Protein 1C9O (pdb70)

InterPro domains:
  IPR002059 Cold-shock protein Csp, DNA-binding [PF00313] (3-65)
  IPR002059 Cold-shock protein Csp, DNA-binding [PR00050] (4-19)
  IPR002059 Cold-shock protein Csp, DNA-binding [PR00050] (24-33)
  IPR002059 Cold-shock protein Csp, DNA-binding [PR00050] (39-57)
  IPR002059 Cold-shock protein Csp, DNA-binding [PS51857] (1-65)
  IPR002059 Cold-shock protein Csp, DNA-binding [cd04458] (2-65)
  IPR011129 Cold-shock domain [SM00357] (3-66)
  IPR012156 Cold shock, CspA [PIRSF002599] (1-65)
  IPR012340 Nucleic acid-binding, OB-fold [G3DSA:2.40.50.140] (1-43)
  IPR012340 Nucleic acid-binding, OB-fold [SSF50249] (1-65)
  IPR019844 Cold-shock domain, conserved site [PS00352] (15-33)
  IPR050181 Cold shock domain-containing protein [PTHR11544] (3-65)

CATH classification: 2.40.50.140

Nearest PDB structures (foldseek):
  1hza-assembly1_B  TM=9.927E-01  e=4.033E-12  [Bacillus] caldolyticus
  1hz9-assembly1_B  TM=9.944E-01  e=5.818E-12  [Bacillus] caldolyticus
  1hzc-assembly1_B  TM=9.995E-01  e=9.485E-12  [Bacillus] caldolyticus
  6szz-assembly1_A  TM=9.865E-01  e=2.521E-11  Bacillus subtilis
  3pf4-assembly1_A  TM=9.883E-01  e=3.219E-11  Bacillus subtilis

Organism: Bacillus caldolyticus (NCBI:txid1394)

Solvent-accessible surface area: 8096 Å² total; per-residue (Å²): 139,69,159,4,74,2,88,102,26,50,74,165,128,7,68,0,60,0,82,24,165,94,43,96,61,8,60,0,66,79,32,14,8,37,51,146,36,157,50,32,3,125,138,48,49,58,0,19,0,55,76,3,112,18,154,218,23,86,33,7,20,27,0,59,85,113,176,68,103,4,67,0,97,94,23,49,116,166,126,8,72,0,64,0,80,11,136,94,46,96,52,6,64,0,60,84,27,14,4,40,46,107,48,189,68,41,9,119,134,35,33,74,0,16,1,48,68,2,82,16,139,218,22,77,46,7,17,37,0,58,87,123

Foldseek 3Di:
DDKFFFQAWDLVQQKGWTDDVVDDIAIEGQVQEDDDDDRTHHGGFMWDWDWDQDPVGIHTHNTYTD/DFKFFFQAWDLVVQKGWTDHPPDDTAIEGLVQEDDPDDSTDGGGFIWDFDWDQDPVGTHTHNTYTD

B-factor: mean 20.79, std 12.89, range [6.92, 97.7]

Secondary structure (DSSP, 8-state):
-EEEEEEEEETTTTEEEEEETTEEEEEEEGGGB-SSS-----TT-EEEEEEEEETTEEEEEEEEE-/-EEEEEEEEETTTTEEEEE-TTS--EEEEGGGB-SSS-S---TT-EEEEEEEEETTEEEEEEEEE-

Structure (mmCIF, N/CA/C/O backbone):
data_1C9O
#
_entry.id   1C9O
#
_cell.length_a   76.995
_cell.length_b   76.995
_cell.length_c   47.070
_cell.angle_alpha   90.00
_cell.angle_beta   90.00
_cell.angle_gamma   90.00
#
_symmetry.space_group_name_H-M   'I 41'
#
loop_
_entity.id
_entity.type
_entity.pdbx_description
1 polymer 'COLD-SHOCK PROTEIN'
2 non-polymer 'SODIUM ION'
3 non-polymer 2-AMINO-2-HYDROXYMETHYL-PROPANE-1,3-DIOL
4 water water
#
loop_
_atom_site.group_PDB
_atom_site.id
_atom_site.type_symbol
_atom_site.label_atom_id
_atom_site.label_alt_id
_atom_site.label_comp_id
_atom_site.label_asym_id
_atom_site.label_entity_id
_atom_site.label_seq_id
_atom_site.pdbx_PDB_ins_code
_atom_site.Cartn_x
_atom_site.Cartn_y
_atom_site.Cartn_z
_atom_site.occupancy
_atom_site.B_iso_or_equiv
_atom_site.auth_seq_id
_atom_site.auth_comp_id
_atom_site.auth_asym_id
_atom_site.auth_atom_id
_atom_site.pdbx_PDB_model_num
ATOM 1 N N . MET A 1 1 ? 73.193 34.221 -2.665 1.00 12.98 1 MET A N 1
ATOM 2 C CA . MET A 1 1 ? 72.264 34.555 -1.560 1.00 11.59 1 MET A CA 1
ATOM 3 C C . MET A 1 1 ? 73.087 34.951 -0.352 1.00 10.47 1 MET A C 1
ATOM 4 O O . MET A 1 1 ? 74.187 34.395 -0.148 1.00 11.49 1 MET A O 1
ATOM 15 N N . GLN A 1 2 ? 72.583 35.866 0.484 1.00 10.58 2 GLN A N 1
ATOM 16 C CA . GLN A 1 2 ? 73.348 36.349 1.605 1.00 10.73 2 GLN A CA 1
ATOM 17 C C . GLN A 1 2 ? 72.385 37.074 2.544 1.00 10.51 2 GLN A C 1
ATOM 18 O O . GLN A 1 2 ? 71.212 37.229 2.220 1.00 11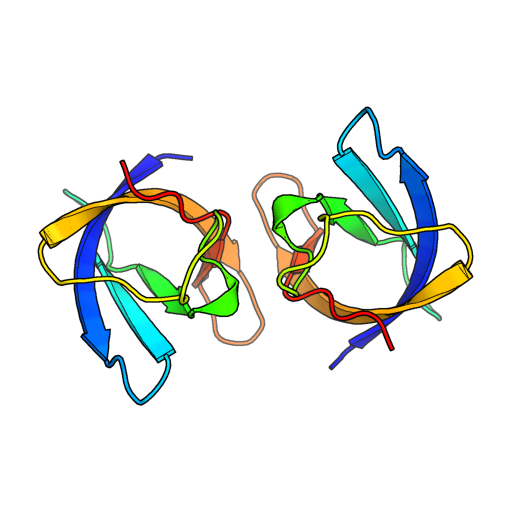.36 2 GLN A O 1
ATOM 24 N N . ARG A 1 3 ? 72.925 37.540 3.661 1.00 10.99 3 ARG A N 1
ATOM 25 C CA . ARG A 1 3 ? 72.117 38.258 4.637 1.00 11.89 3 ARG A CA 1
ATOM 26 C C . ARG A 1 3 ? 72.606 39.684 4.798 1.00 11.38 3 ARG A C 1
ATOM 27 O O . ARG A 1 3 ? 73.758 40.022 4.582 1.00 12.21 3 ARG A O 1
ATOM 35 N N . GLY A 1 4 ? 71.678 40.553 5.207 1.00 10.69 4 GLY A N 1
ATOM 36 C CA . GLY A 1 4 ? 71.924 41.903 5.548 1.00 10.62 4 GLY A CA 1
ATOM 37 C C . GLY A 1 4 ? 70.829 42.439 6.457 1.00 10.86 4 GLY A C 1
ATOM 38 O O . GLY A 1 4 ? 70.017 41.674 6.926 1.00 12.97 4 GLY A O 1
ATOM 39 N N . LYS A 1 5 ? 70.836 43.718 6.710 1.00 11.66 5 LYS A N 1
ATOM 40 C CA . LYS A 1 5 ? 69.839 44.341 7.598 1.00 12.17 5 LYS A CA 1
ATOM 41 C C . LYS A 1 5 ? 69.304 45.567 6.864 1.00 11.62 5 LYS A C 1
ATOM 42 O O . LYS A 1 5 ? 70.010 46.231 6.152 1.00 12.24 5 LYS A O 1
ATOM 52 N N . VAL A 1 6 ? 68.013 45.834 7.061 1.00 11.08 6 VAL A N 1
ATOM 53 C CA . VAL A 1 6 ? 67.443 46.984 6.388 1.00 11.26 6 VAL A CA 1
ATOM 54 C C . VAL A 1 6 ? 68.043 48.254 6.968 1.00 11.81 6 VAL A C 1
ATOM 55 O O . VAL A 1 6 ? 68.016 48.517 8.183 1.00 13.19 6 VAL A O 1
ATOM 59 N N . LYS A 1 7 ? 68.622 49.069 6.084 1.00 10.94 7 LYS A N 1
ATOM 60 C CA . LYS A 1 7 ? 69.201 50.342 6.464 1.00 12.04 7 LYS A CA 1
ATOM 61 C C . LYS A 1 7 ? 68.119 51.372 6.702 1.00 11.80 7 LYS A C 1
ATOM 62 O O . LYS A 1 7 ? 68.096 52.078 7.723 1.00 13.72 7 LYS A O 1
ATOM 68 N N . TRP A 1 8 ? 67.207 51.492 5.740 1.00 12.05 8 TRP A N 1
ATOM 69 C CA . TRP A 1 8 ? 66.049 52.326 5.847 1.00 12.19 8 TRP A CA 1
ATOM 70 C C . TRP A 1 8 ? 65.040 51.904 4.790 1.00 10.56 8 TRP A C 1
ATOM 71 O O . TRP A 1 8 ? 65.446 51.244 3.817 1.00 10.71 8 TRP A O 1
ATOM 82 N N . PHE A 1 9 ? 63.801 52.221 5.006 1.00 11.75 9 PHE A N 1
ATOM 83 C CA . PHE A 1 9 ? 62.735 51.879 4.070 1.00 10.46 9 PHE A CA 1
ATOM 84 C C . PHE A 1 9 ? 61.671 52.929 4.203 1.00 12.08 9 PHE A C 1
ATOM 85 O O . PHE A 1 9 ? 61.129 53.177 5.261 1.00 14.98 9 PHE A O 1
ATOM 93 N N . ASN A 1 10 ? 61.394 53.594 3.059 1.00 10.86 10 ASN A N 1
ATOM 94 C CA . ASN A 1 10 ? 60.348 54.595 3.040 1.00 11.63 10 ASN A CA 1
ATOM 95 C C . ASN A 1 10 ? 59.033 53.878 2.739 1.00 11.30 10 ASN A C 1
ATOM 96 O O . ASN A 1 10 ? 58.818 53.413 1.610 1.00 10.71 10 ASN A O 1
ATOM 101 N N . ASN A 1 11 ? 58.187 53.718 3.743 1.00 11.08 11 ASN A N 1
ATOM 102 C CA . ASN A 1 11 ? 56.966 52.930 3.544 1.00 11.37 11 ASN A CA 1
ATOM 103 C C . ASN A 1 11 ? 56.027 53.521 2.515 1.00 11.98 11 ASN A C 1
ATOM 104 O O . ASN A 1 11 ? 55.401 52.760 1.743 1.00 13.12 11 ASN A O 1
ATOM 109 N N . GLU A 1 12 ? 55.910 54.820 2.501 1.00 12.26 12 GLU A N 1
ATOM 110 C CA . GLU A 1 12 ? 55.014 55.468 1.558 1.00 12.88 12 GLU A CA 1
ATOM 111 C C . GLU A 1 12 ? 55.446 55.223 0.122 1.00 13.06 12 GLU A C 1
ATOM 112 O O . GLU A 1 12 ? 54.634 54.947 -0.740 1.00 16.33 12 GLU A O 1
ATOM 118 N N . LYS A 1 13 ? 56.754 55.344 -0.132 1.00 11.96 13 LYS A N 1
ATOM 119 C CA . LYS A 1 13 ? 57.282 55.180 -1.480 1.00 13.79 13 LYS A CA 1
ATOM 120 C C . LYS A 1 13 ? 57.529 53.746 -1.872 1.00 11.89 13 LYS A C 1
ATOM 121 O O . LYS A 1 13 ? 57.643 53.414 -3.064 1.00 13.75 13 LYS A O 1
ATOM 127 N N . GLY A 1 14 ? 57.657 52.853 -0.907 1.00 10.12 14 GLY A N 1
ATOM 128 C CA . GLY A 1 14 ? 57.845 51.424 -1.174 1.00 9.84 14 GLY A CA 1
ATOM 129 C C . GLY A 1 14 ? 59.227 51.002 -1.566 1.00 8.55 14 GLY A C 1
ATOM 130 O O . GLY A 1 14 ? 59.344 50.018 -2.267 1.00 9.58 14 GLY A O 1
ATOM 131 N N . TYR A 1 15 ? 60.241 51.717 -1.103 1.00 8.61 15 TYR A N 1
ATOM 132 C CA . TYR A 1 15 ? 61.597 51.274 -1.392 1.00 8.45 15 TYR A CA 1
ATOM 133 C C . TYR A 1 15 ? 62.524 51.704 -0.278 1.00 8.95 15 TYR A C 1
ATOM 134 O O . TYR A 1 15 ? 62.217 52.592 0.522 1.00 9.33 15 TYR A O 1
ATOM 143 N N . GLY A 1 16 ? 63.720 51.120 -0.256 1.00 9.10 16 GLY A N 1
ATOM 144 C CA . GLY A 1 16 ? 64.774 51.488 0.657 1.00 9.32 16 GLY A CA 1
ATOM 145 C C . GLY A 1 16 ? 66.054 50.783 0.293 1.00 8.84 16 GLY A C 1
ATOM 146 O O . GLY A 1 16 ? 66.278 50.454 -0.881 1.00 8.56 16 GLY A O 1
ATOM 147 N N . PHE A 1 17 ? 66.899 50.590 1.285 1.00 8.77 17 PHE A N 1
ATOM 148 C CA . PHE A 1 17 ? 68.206 49.983 1.095 1.00 9.24 17 PHE A CA 1
ATOM 149 C C . PHE A 1 17 ? 68.468 48.948 2.188 1.00 9.73 17 PHE A C 1
ATOM 150 O O . PHE A 1 17 ? 68.077 49.145 3.352 1.00 10.58 17 PHE A O 1
ATOM 158 N N . ILE A 1 18 ? 69.165 47.887 1.813 1.00 9.25 18 ILE A N 1
ATOM 159 C CA . ILE A 1 18 ? 69.727 46.893 2.687 1.00 10.11 18 ILE A CA 1
ATOM 160 C C . ILE A 1 18 ? 71.193 47.176 2.887 1.00 10.31 18 ILE A C 1
ATOM 161 O O . ILE A 1 18 ? 71.926 47.349 1.915 1.00 11.27 18 ILE A O 1
ATOM 166 N N . GLU A 1 19 ? 71.650 47.213 4.129 1.00 11.01 19 GLU A N 1
ATOM 167 C CA . GLU A 1 19 ? 73.102 47.369 4.396 1.00 11.52 19 GLU A CA 1
ATOM 168 C C . GLU A 1 19 ? 73.710 45.972 4.585 1.00 11.46 19 GLU A C 1
ATOM 169 O O . GLU A 1 19 ? 73.094 45.055 5.099 1.00 12.45 19 GLU A O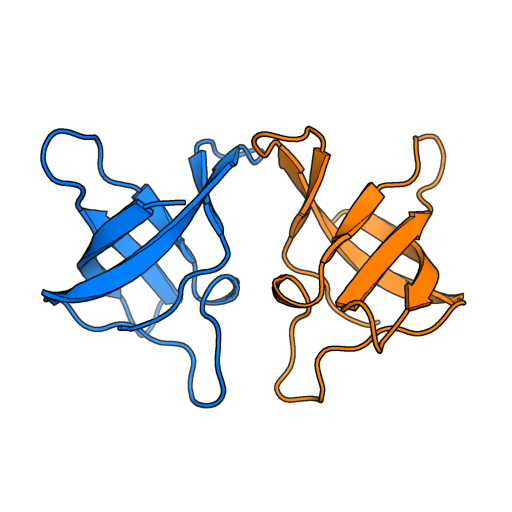 1
ATOM 177 N N . VAL A 1 20 ? 74.926 45.865 4.059 1.00 11.56 20 VAL A N 1
ATOM 178 C CA . VAL A 1 20 ? 75.692 44.645 3.987 1.00 12.75 20 VAL A CA 1
ATOM 179 C C . VAL A 1 20 ? 76.975 44.812 4.771 1.00 12.57 20 VAL A C 1
ATOM 180 O O . VAL A 1 20 ? 77.727 45.742 4.500 1.00 13.21 20 VAL A O 1
ATOM 184 N N . GLU A 1 21 ? 77.303 43.916 5.687 1.00 12.08 21 GLU A N 1
ATOM 185 C CA . GLU A 1 21 ? 78.563 44.028 6.410 1.00 12.51 21 GLU A CA 1
ATOM 186 C C . GLU A 1 21 ? 79.692 43.832 5.410 1.00 11.03 21 GLU A C 1
ATOM 187 O O . GLU A 1 21 ? 79.783 42.807 4.735 1.00 13.04 21 GLU A O 1
ATOM 193 N N . GLY A 1 22 ? 80.546 44.843 5.311 1.00 12.46 22 GLY A N 1
ATOM 194 C CA . GLY A 1 22 ? 81.657 44.751 4.402 1.00 13.17 22 GLY A CA 1
ATOM 195 C C . GLY A 1 22 ? 81.300 44.954 2.956 1.00 12.90 22 GLY A C 1
ATOM 196 O O . GLY A 1 22 ? 82.177 44.744 2.102 1.00 16.29 22 GLY A O 1
ATOM 197 N N . GLY A 1 23 ? 80.091 45.365 2.619 1.00 12.27 23 GLY A N 1
ATOM 198 C CA . GLY A 1 23 ? 79.731 45.582 1.231 1.00 12.29 23 GLY A CA 1
ATOM 199 C C . GLY A 1 23 ? 78.895 46.829 1.050 1.00 10.35 23 GLY A C 1
ATOM 200 O O . GLY A 1 23 ? 78.506 47.518 2.011 1.00 12.39 23 GLY A O 1
ATOM 201 N N . SER A 1 24 ? 78.603 47.066 -0.223 1.00 10.93 24 SER A N 1
ATOM 202 C CA . SER A 1 24 ? 77.772 48.191 -0.603 1.00 11.39 24 SER A CA 1
ATOM 203 C C . SER A 1 24 ? 76.300 47.954 -0.263 1.00 10.12 24 SER A C 1
ATOM 204 O O . SER A 1 24 ? 75.788 46.858 -0.280 1.00 10.56 24 SER A O 1
ATOM 207 N N . ASP A 1 25 ? 75.614 49.053 0.011 1.00 10.55 25 ASP A N 1
ATOM 208 C CA . ASP A 1 25 ? 74.162 49.002 0.212 1.00 10.04 25 ASP A CA 1
ATOM 209 C C . ASP A 1 25 ? 73.502 48.478 -1.041 1.00 9.36 25 ASP A C 1
ATOM 210 O O . ASP A 1 25 ? 73.986 48.712 -2.152 1.00 11.29 25 ASP A O 1
ATOM 215 N N . VAL A 1 26 ? 72.376 47.808 -0.856 1.00 9.09 26 VAL A N 1
ATOM 216 C CA . VAL A 1 26 ? 71.622 47.213 -1.938 1.00 8.29 26 VAL A CA 1
ATOM 217 C C . VAL A 1 26 ? 70.199 47.803 -1.922 1.00 8.59 26 VAL A C 1
ATOM 218 O O . VAL A 1 26 ? 69.472 47.680 -0.926 1.00 8.87 26 VAL A O 1
ATOM 222 N N . PHE A 1 27 ? 69.806 48.415 -3.058 1.00 8.16 27 PHE A N 1
ATOM 223 C CA . PHE A 1 27 ? 68.457 48.946 -3.24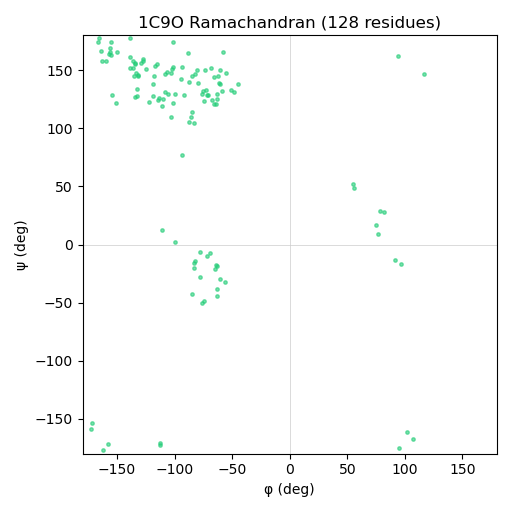6 1.00 8.22 27 PHE A CA 1
ATOM 224 C C . PHE A 1 27 ? 67.442 47.803 -3.139 1.00 6.92 27 PHE A C 1
ATOM 225 O O . PHE A 1 27 ? 67.650 46.743 -3.721 1.00 7.73 27 PHE A O 1
ATOM 233 N N . VAL A 1 28 ? 66.325 48.052 -2.474 1.00 7.84 28 VAL A N 1
ATOM 234 C CA . VAL A 1 28 ? 65.244 47.101 -2.364 1.00 7.90 28 VAL A CA 1
ATOM 235 C C . VAL A 1 28 ? 63.903 47.802 -2.626 1.00 7.53 28 VAL A C 1
ATOM 236 O O . VAL A 1 28 ? 63.556 48.785 -1.972 1.00 8.75 28 VAL A O 1
ATOM 240 N N . HIS A 1 29 ? 63.156 47.233 -3.554 1.00 8.24 29 HIS A N 1
ATOM 241 C CA . HIS A 1 29 ? 61.811 47.664 -3.877 1.00 8.01 29 HIS A CA 1
ATOM 242 C C . HIS A 1 29 ? 60.818 46.734 -3.227 1.00 7.49 29 HIS A C 1
ATOM 243 O O . HIS A 1 29 ? 61.089 45.540 -3.070 1.00 8.45 29 HIS A O 1
ATOM 250 N N . PHE A 1 30 ? 59.607 47.213 -2.915 1.00 8.38 30 PHE A N 1
ATOM 251 C CA . PHE A 1 30 ? 58.664 46.372 -2.197 1.00 7.75 30 PHE A CA 1
ATOM 252 C C . PHE A 1 30 ? 58.297 45.096 -2.944 1.00 8.45 30 PHE A C 1
ATOM 253 O O . PHE A 1 30 ? 57.943 44.098 -2.337 1.00 8.61 30 PHE A O 1
ATOM 261 N N . THR A 1 31 ? 58.337 45.173 -4.281 1.00 8.23 31 THR A N 1
ATOM 262 C CA . THR A 1 31 ? 57.982 44.027 -5.120 1.00 8.99 31 THR A CA 1
ATOM 263 C C . THR A 1 31 ? 58.917 42.845 -4.910 1.00 8.56 31 THR A C 1
ATOM 264 O O . THR A 1 31 ? 58.558 41.720 -5.338 1.00 10.17 31 THR A O 1
ATOM 268 N N . ALA A 1 32 ? 60.097 43.021 -4.347 1.00 7.76 32 ALA A N 1
ATOM 269 C CA . ALA A 1 32 ? 61.022 41.944 -4.067 1.00 8.71 32 ALA A CA 1
ATOM 270 C C . ALA A 1 32 ? 60.740 41.188 -2.774 1.00 8.22 32 ALA A C 1
ATOM 271 O O . ALA A 1 32 ? 61.314 40.126 -2.552 1.00 8.73 32 ALA A O 1
ATOM 273 N N . ILE A 1 33 ? 59.892 41.773 -1.920 1.00 7.86 33 ILE A N 1
ATOM 274 C CA . ILE A 1 33 ? 59.679 41.227 -0.570 1.00 8.55 33 ILE A CA 1
ATOM 275 C C . ILE A 1 33 ? 58.807 39.995 -0.637 1.00 8.85 33 ILE A C 1
ATOM 276 O O . ILE A 1 33 ? 57.707 40.026 -1.208 1.00 10.07 33 ILE A O 1
ATOM 281 N N . GLN A 1 34 ? 59.238 38.922 -0.011 1.00 9.21 34 GLN A N 1
ATOM 282 C CA . GLN A 1 34 ? 58.579 37.644 0.019 1.00 10.09 34 GLN A CA 1
ATOM 283 C C . GLN A 1 34 ? 57.600 37.566 1.171 1.00 10.85 34 GLN A C 1
ATOM 284 O O . GLN A 1 34 ? 57.652 38.319 2.115 1.00 12.45 34 GLN A O 1
ATOM 290 N N . GLY A 1 35 ? 56.724 36.565 1.081 1.00 14.44 35 GLY A N 1
ATOM 291 C CA . GLY A 1 35 ? 55.783 36.272 2.137 1.00 14.91 35 GLY A CA 1
ATOM 292 C C . GLY A 1 35 ? 54.433 36.920 1.941 1.00 17.53 35 GLY A C 1
ATOM 293 O O . GLY A 1 35 ? 54.106 37.539 0.943 1.00 21.02 35 GLY A O 1
ATOM 294 N N . GLU A 1 36 ? 53.599 36.737 2.947 1.00 19.09 36 GLU A N 1
ATOM 295 C CA . GLU A 1 36 ? 52.215 37.244 2.826 1.00 19.15 36 GLU A CA 1
ATOM 296 C C . GLU A 1 36 ? 52.173 38.515 3.617 1.00 23.33 36 GLU A C 1
ATOM 297 O O . GLU A 1 36 ? 53.108 39.022 4.265 1.00 24.03 36 GLU A O 1
ATOM 311 N N . GLY A 1 37 ? 51.083 39.226 3.571 1.00 23.40 37 GLY A N 1
ATOM 312 C CA . GLY A 1 37 ? 51.180 40.480 4.348 1.00 18.94 37 GLY A CA 1
ATOM 313 C C . GLY A 1 37 ? 51.601 41.707 3.569 1.00 13.28 37 GLY A C 1
ATOM 314 O O . GLY A 1 37 ? 52.095 41.666 2.473 1.00 14.15 37 GLY A O 1
ATOM 315 N N . PHE A 1 38 ? 51.335 42.851 4.165 1.00 11.34 38 PHE A N 1
ATOM 316 C CA . PHE A 1 38 ? 51.626 44.124 3.571 1.00 9.68 38 PHE A CA 1
ATOM 317 C C . PHE A 1 38 ? 53.118 44.218 3.292 1.00 9.21 38 PHE A C 1
ATOM 318 O O . PHE A 1 38 ? 53.922 43.909 4.174 1.00 10.49 38 PHE A O 1
ATOM 326 N N . LYS A 1 39 ? 53.482 44.644 2.080 1.00 9.63 39 LYS A N 1
ATOM 327 C CA . LYS A 1 39 ? 54.888 44.605 1.648 1.00 10.11 39 LYS A CA 1
ATOM 328 C C . LYS A 1 39 ? 55.608 45.832 2.156 1.00 10.03 39 LYS A C 1
ATOM 329 O O . LYS A 1 39 ? 55.421 46.939 1.640 1.00 11.47 39 LYS A O 1
ATOM 335 N N . THR A 1 40 ? 56.408 45.632 3.180 1.00 10.03 40 THR A N 1
ATOM 336 C CA . THR A 1 40 ? 57.142 46.682 3.891 1.00 10.89 40 THR A CA 1
ATOM 337 C C . THR A 1 40 ? 58.335 46.076 4.580 1.00 11.07 40 THR A C 1
ATOM 338 O O . THR A 1 40 ? 58.407 44.863 4.748 1.00 11.89 40 THR A O 1
ATOM 342 N N . LEU A 1 41 ? 59.248 46.936 4.980 1.00 11.29 41 LEU A N 1
ATOM 343 C CA . LEU A 1 41 ? 60.395 46.606 5.770 1.00 10.51 41 LEU A CA 1
ATOM 344 C C . LEU A 1 41 ? 60.608 47.693 6.834 1.00 12.59 41 LEU A C 1
ATOM 345 O O . LEU A 1 41 ? 60.291 48.836 6.567 1.00 12.62 41 LEU A O 1
ATOM 350 N N . GLU A 1 42 ? 61.201 47.333 7.952 1.00 14.72 42 GLU A N 1
ATOM 351 C CA . GLU A 1 42 ? 61.556 48.285 8.971 1.00 15.07 42 GLU A CA 1
ATOM 352 C C . GLU A 1 42 ? 63.068 48.316 9.175 1.00 15.60 42 GLU A C 1
ATOM 353 O O . GLU A 1 42 ? 63.706 47.270 9.103 1.00 16.43 42 GLU A O 1
ATOM 359 N N . GLU A 1 43 ? 63.588 49.503 9.468 1.00 17.72 43 GLU A N 1
ATOM 360 C CA . GLU A 1 43 ? 64.994 49.671 9.776 1.00 17.50 43 GLU A CA 1
ATOM 361 C C . GLU A 1 43 ? 65.442 48.645 10.798 1.00 16.27 43 GLU A C 1
ATOM 362 O O . GLU A 1 43 ? 64.814 48.467 11.858 1.00 18.74 43 GLU A O 1
ATOM 368 N N . GLY A 1 44 ? 66.540 47.976 10.529 1.00 16.29 44 GLY A N 1
ATOM 369 C CA . GLY A 1 44 ? 67.104 46.987 11.462 1.00 18.32 44 GLY A CA 1
ATOM 370 C C . GLY A 1 44 ? 66.756 45.537 11.222 1.00 17.93 44 GLY A C 1
ATOM 371 O O . GLY A 1 44 ? 67.439 44.615 11.703 1.00 22.13 44 GLY A O 1
ATOM 372 N N . GLN A 1 45 ? 65.698 45.341 10.418 1.00 18.72 45 GLN A N 1
ATOM 373 C CA . GLN A 1 45 ? 65.224 44.002 10.152 1.00 20.37 45 GLN A CA 1
ATOM 374 C C . GLN A 1 45 ? 66.283 43.165 9.412 1.00 15.96 45 GLN A C 1
ATOM 375 O O . GLN A 1 45 ? 66.762 43.643 8.367 1.00 15.12 45 GLN A O 1
ATOM 385 N N . GLU A 1 46 ? 66.610 41.949 9.868 1.00 15.95 46 GLU A N 1
ATOM 386 C CA . GLU A 1 46 ? 67.522 41.088 9.122 1.00 15.68 46 GLU A CA 1
ATOM 387 C C . GLU A 1 46 ? 66.745 40.425 7.987 1.00 13.74 46 GLU A C 1
ATOM 388 O O . GLU A 1 46 ? 65.625 40.003 8.145 1.00 15.11 46 GLU A O 1
ATOM 394 N N . VAL A 1 47 ? 67.409 40.357 6.855 1.00 12.45 47 VAL A N 1
ATOM 395 C CA . VAL A 1 47 ? 66.860 39.787 5.647 1.00 11.70 47 VAL A CA 1
ATOM 396 C C . VAL A 1 47 ? 67.904 38.890 4.963 1.00 11.58 47 VAL A C 1
ATOM 397 O O . VAL A 1 47 ? 69.102 39.129 5.037 1.00 13.21 47 VAL A O 1
ATOM 401 N N . SER A 1 48 ? 67.391 37.900 4.246 1.00 11.56 48 SER A N 1
ATOM 402 C CA . SER A 1 48 ? 68.158 37.187 3.227 1.00 10.78 48 SER A CA 1
ATOM 403 C C . SER A 1 48 ? 67.706 37.704 1.876 1.00 11.02 48 SER A C 1
ATOM 404 O O . SER A 1 48 ? 66.565 38.106 1.696 1.00 11.09 48 SER A O 1
ATOM 408 N 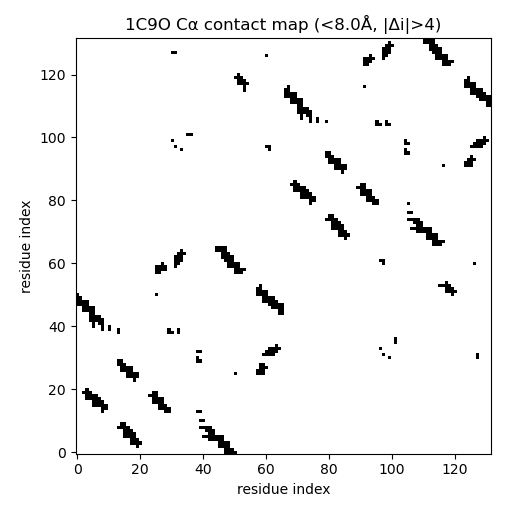N . PHE A 1 49 ? 68.636 37.728 0.914 1.00 9.87 49 PHE A N 1
ATOM 409 C CA . PHE A 1 49 ? 68.334 38.267 -0.387 1.00 9.85 49 PHE A CA 1
ATOM 410 C C . PHE A 1 49 ? 69.392 37.841 -1.396 1.00 8.68 49 PHE A C 1
ATOM 411 O O . PHE A 1 49 ? 70.459 37.385 -1.034 1.00 10.29 49 PHE A O 1
ATOM 419 N N . GLU A 1 50 ? 69.048 38.046 -2.638 1.00 10.02 50 GLU A N 1
ATOM 420 C CA . GLU A 1 50 ? 69.919 37.887 -3.828 1.00 10.81 50 GLU A CA 1
ATOM 421 C C . GLU A 1 50 ? 70.083 39.255 -4.445 1.00 9.23 50 GLU A C 1
ATOM 422 O O . GLU A 1 50 ? 69.235 40.125 -4.322 1.00 9.88 50 GLU A O 1
ATOM 432 N N . ILE A 1 51 ? 71.187 39.444 -5.181 1.00 10.27 51 ILE A N 1
ATOM 433 C CA . ILE A 1 51 ? 71.441 40.661 -5.917 1.00 9.56 51 ILE A CA 1
ATOM 434 C C . ILE A 1 51 ? 71.280 40.333 -7.390 1.00 9.34 51 ILE A C 1
ATOM 435 O O . ILE A 1 51 ? 71.851 39.349 -7.906 1.00 11.07 51 ILE A O 1
ATOM 440 N N . VAL A 1 52 ? 70.521 41.166 -8.084 1.00 9.43 52 VAL A N 1
ATOM 441 C CA . VAL A 1 52 ? 70.329 41.066 -9.533 1.00 9.66 52 VAL A CA 1
ATOM 442 C C . VAL A 1 52 ? 70.654 42.446 -10.134 1.00 10.03 52 VAL A C 1
ATOM 443 O O . VAL A 1 52 ? 70.646 43.460 -9.430 1.00 11.47 52 VAL A O 1
ATOM 447 N N . GLN A 1 53 ? 70.943 42.480 -11.415 1.00 10.68 53 GLN A N 1
ATOM 448 C CA . GLN A 1 53 ? 71.207 43.690 -12.157 1.00 11.43 53 GLN A CA 1
ATOM 449 C C . GLN A 1 53 ? 70.070 43.958 -13.144 1.00 11.33 53 GLN A C 1
ATOM 450 O O . GLN A 1 53 ? 69.794 43.146 -14.009 1.00 14.30 53 GLN A O 1
ATOM 459 N N . GLY A 1 54 ? 69.448 45.112 -12.936 1.00 12.09 54 GLY A N 1
ATOM 460 C CA . GLY A 1 54 ? 68.399 45.574 -13.829 1.00 13.06 54 GLY A CA 1
ATOM 461 C C . GLY A 1 54 ? 68.915 46.808 -14.550 1.00 12.21 54 GLY A C 1
ATOM 462 O O . GLY A 1 54 ? 70.062 47.198 -14.499 1.00 13.01 54 GLY A O 1
ATOM 463 N N . ASN A 1 55 ? 68.018 47.472 -15.274 1.00 14.64 55 ASN A N 1
ATOM 464 C CA . ASN A 1 55 ? 68.363 48.629 -16.109 1.00 16.42 55 ASN A CA 1
ATOM 465 C C . ASN A 1 55 ? 68.854 49.804 -15.278 1.00 14.29 55 ASN A C 1
ATOM 466 O O . ASN A 1 55 ? 69.515 50.727 -15.849 1.00 19.77 55 ASN A O 1
ATOM 471 N N . ARG A 1 56 ? 68.524 49.839 -14.017 1.00 11.67 56 ARG A N 1
ATOM 472 C CA . ARG A 1 56 ? 68.917 50.917 -13.116 1.00 12.23 56 ARG A CA 1
ATOM 473 C C . ARG A 1 56 ? 70.127 50.528 -12.271 1.00 11.09 56 ARG A C 1
ATOM 474 O O . ARG A 1 56 ? 70.562 51.324 -11.426 1.00 12.50 56 ARG A O 1
ATOM 482 N N . GLY A 1 57 ? 70.709 49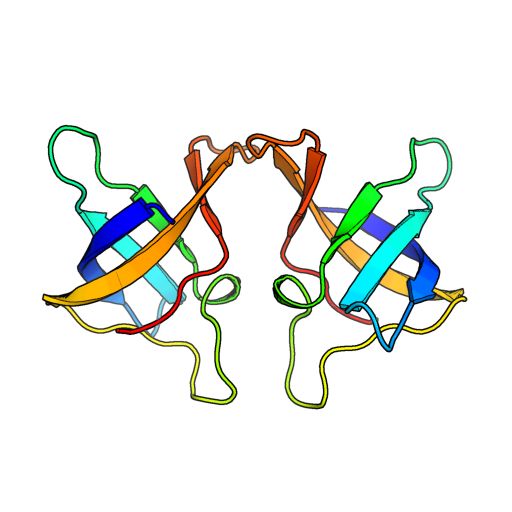.340 -12.457 1.00 10.91 57 GLY A N 1
ATOM 483 C CA . GLY A 1 57 ? 71.820 48.866 -11.653 1.00 10.72 57 GLY A CA 1
ATOM 484 C C . GLY A 1 57 ? 71.459 47.772 -10.688 1.00 9.43 57 GLY A C 1
ATOM 485 O O . GLY A 1 57 ? 70.400 47.150 -10.840 1.00 10.27 57 GLY A O 1
ATOM 486 N N . PRO A 1 58 ? 72.312 47.444 -9.734 1.00 9.66 58 PRO A N 1
ATOM 487 C CA . PRO A 1 58 ? 72.041 46.336 -8.818 1.00 9.85 58 PRO A CA 1
ATOM 488 C C . PRO A 1 58 ? 70.846 46.597 -7.911 1.00 8.30 58 PRO A C 1
ATOM 489 O O . PRO A 1 58 ? 70.665 47.715 -7.461 1.00 8.86 58 PRO A O 1
ATOM 493 N N . GLN A 1 59 ? 70.090 45.565 -7.611 1.00 8.48 59 GLN A N 1
ATOM 494 C CA . GLN A 1 59 ? 68.952 45.650 -6.720 1.00 9.00 59 GLN A CA 1
ATOM 495 C C . GLN A 1 59 ? 68.709 44.267 -6.120 1.00 7.75 59 GLN A C 1
ATOM 496 O O . GLN A 1 59 ? 69.187 43.245 -6.585 1.00 9.38 59 GLN A O 1
ATOM 502 N N . ALA A 1 60 ? 67.944 44.282 -5.036 1.00 8.02 60 ALA A N 1
ATOM 503 C CA . ALA A 1 60 ? 67.651 43.043 -4.336 1.00 8.20 60 ALA A CA 1
ATOM 504 C C . ALA A 1 60 ? 66.520 42.254 -5.021 1.00 8.29 60 ALA A C 1
ATOM 505 O O . ALA A 1 60 ? 65.605 42.836 -5.592 1.00 9.01 60 ALA A O 1
ATOM 507 N N . ALA A 1 61 ? 66.597 40.962 -4.881 1.00 8.21 61 ALA A N 1
ATOM 508 C CA . ALA A 1 61 ? 65.558 40.009 -5.273 1.00 8.52 61 ALA A CA 1
ATOM 509 C C . ALA A 1 61 ? 65.382 39.015 -4.134 1.00 8.43 61 ALA A C 1
ATOM 510 O O . ALA A 1 61 ? 66.307 38.782 -3.345 1.00 9.20 61 ALA A O 1
ATOM 512 N N . ASN A 1 62 ? 64.194 38.420 -4.065 1.00 8.28 62 ASN A N 1
ATOM 513 C CA . ASN A 1 62 ? 63.950 37.308 -3.138 1.00 9.68 62 ASN A CA 1
ATOM 514 C C . ASN A 1 62 ? 64.275 37.660 -1.706 1.00 9.42 62 ASN A C 1
ATOM 515 O O . ASN A 1 62 ? 65.022 37.001 -1.014 1.00 10.01 62 ASN A O 1
ATOM 520 N N . VAL A 1 63 ? 63.697 38.790 -1.257 1.00 8.80 63 VAL A N 1
ATOM 521 C CA . VAL A 1 63 ? 63.976 39.356 0.065 1.00 9.46 63 VAL A CA 1
ATOM 522 C C . VAL A 1 63 ? 63.083 38.722 1.103 1.00 9.71 63 VAL A C 1
ATOM 523 O O . VAL A 1 63 ? 61.872 38.907 1.087 1.00 10.17 63 VAL A O 1
ATOM 527 N N . VAL A 1 64 ? 63.680 37.913 1.968 1.00 10.61 64 VAL A N 1
ATOM 528 C CA . VAL A 1 64 ? 62.963 37.213 3.019 1.00 11.74 64 VAL A CA 1
ATOM 529 C C . VAL A 1 64 ? 63.337 37.787 4.371 1.00 11.85 64 VAL A C 1
ATOM 530 O O . VAL A 1 64 ? 64.514 37.860 4.722 1.00 12.20 64 VAL A O 1
ATOM 534 N N . LYS A 1 65 ? 62.335 38.204 5.142 1.00 12.40 65 LYS A N 1
ATOM 535 C CA . LYS A 1 65 ? 62.544 38.632 6.504 1.00 13.68 65 LYS A CA 1
ATOM 536 C C . LYS A 1 65 ? 62.857 37.436 7.408 1.00 14.85 65 LYS A C 1
ATOM 537 O O . LYS A 1 65 ? 62.081 36.469 7.418 1.00 19.57 65 LYS A O 1
ATOM 547 N N . LEU A 1 66 ? 63.943 37.514 8.171 1.00 15.76 66 LEU A N 1
ATOM 548 C CA . LEU A 1 66 ? 64.406 36.466 9.039 1.00 17.99 66 LEU A CA 1
ATOM 549 C C . LEU A 1 66 ? 63.876 36.602 10.470 1.00 23.45 66 LEU A C 1
ATOM 550 O O . LEU A 1 66 ? 63.909 35.607 11.172 1.00 31.04 66 LEU A O 1
ATOM 556 N N . MET B 1 1 ? 56.643 47.981 -19.455 1.00 50.16 1 MET B N 1
ATOM 557 C CA . MET B 1 1 ? 57.421 46.874 -18.880 1.00 39.36 1 MET B CA 1
ATOM 558 C C . MET B 1 1 ? 57.714 45.951 -20.044 1.00 34.96 1 MET B C 1
ATOM 559 O O . MET B 1 1 ? 57.262 46.248 -21.159 1.00 50.09 1 MET B O 1
ATOM 564 N N . GLN B 1 2 ? 58.388 44.842 -19.922 1.00 27.28 2 GLN B N 1
ATOM 565 C CA . GLN B 1 2 ? 58.459 43.895 -21.017 1.00 21.76 2 GLN B CA 1
ATOM 566 C C . GLN B 1 2 ? 57.192 43.065 -20.958 1.00 18.78 2 GLN B C 1
ATOM 567 O O . GLN B 1 2 ? 56.725 42.771 -19.846 1.00 20.27 2 GLN B O 1
ATOM 573 N N . ARG B 1 3 ? 56.672 42.644 -22.081 1.00 19.38 3 ARG B N 1
ATOM 574 C CA . ARG B 1 3 ? 55.569 41.725 -22.202 1.00 17.84 3 ARG B CA 1
ATOM 575 C C . ARG B 1 3 ? 56.031 40.359 -22.698 1.00 21.12 3 ARG B C 1
ATOM 576 O O . ARG B 1 3 ? 56.991 40.221 -23.484 1.00 22.13 3 ARG B O 1
ATOM 584 N N . GLY B 1 4 ? 55.328 39.339 -22.213 1.00 18.04 4 GLY B N 1
ATOM 585 C CA . GLY B 1 4 ? 55.575 37.996 -22.720 1.00 20.63 4 GLY B CA 1
ATOM 586 C C . GLY B 1 4 ? 54.377 37.132 -22.339 1.00 18.11 4 GLY B C 1
ATOM 587 O O . GLY B 1 4 ? 53.387 37.587 -21.782 1.00 17.44 4 GLY B O 1
ATOM 588 N N . LYS B 1 5 ? 54.500 35.870 -22.674 1.00 16.57 5 LYS B N 1
ATOM 589 C CA . LYS B 1 5 ? 53.461 34.892 -22.449 1.00 15.56 5 LYS B CA 1
ATOM 590 C C . LYS B 1 5 ? 54.123 33.675 -21.810 1.00 13.40 5 LYS B C 1
ATOM 591 O O . LYS B 1 5 ? 55.124 33.210 -22.336 1.00 13.75 5 LYS B O 1
ATOM 600 N N . VAL B 1 6 ? 53.531 33.139 -20.761 1.00 13.32 6 VAL B N 1
ATOM 601 C CA . VAL B 1 6 ? 54.107 31.999 -20.094 1.00 12.63 6 VAL B CA 1
ATOM 602 C C . VAL B 1 6 ? 54.135 30.799 -21.047 1.00 11.66 6 VAL B C 1
ATOM 603 O O . VAL B 1 6 ? 53.089 30.391 -21.509 1.00 13.11 6 VAL B O 1
ATOM 607 N N . LYS B 1 7 ? 55.308 30.262 -21.306 1.00 12.08 7 LYS B N 1
ATOM 608 C CA . LYS B 1 7 ? 55.455 29.068 -22.150 1.00 11.93 7 LYS B CA 1
ATOM 609 C C . LYS B 1 7 ? 55.016 27.841 -21.386 1.00 11.78 7 LYS B C 1
ATOM 610 O O . LYS B 1 7 ? 54.271 27.000 -21.893 1.00 13.43 7 LYS B O 1
ATOM 616 N N . TRP B 1 8 ? 55.502 27.698 -20.172 1.00 11.35 8 TRP B N 1
ATOM 617 C CA . TRP B 1 8 ? 55.131 26.657 -19.253 1.00 10.81 8 TRP B CA 1
ATOM 618 C C . TRP B 1 8 ? 55.508 27.133 -17.853 1.00 10.45 8 TRP B C 1
ATOM 619 O O . TRP B 1 8 ? 56.358 27.972 -17.666 1.00 9.90 8 TRP B O 1
ATOM 630 N N . PHE B 1 9 ? 54.842 26.531 -16.856 1.00 10.55 9 PHE B N 1
ATOM 631 C CA . PHE B 1 9 ? 55.192 26.792 -15.463 1.00 10.10 9 PHE B CA 1
ATOM 632 C C . PHE B 1 9 ? 54.763 25.577 -14.661 1.00 10.90 9 PHE B C 1
ATOM 633 O O . PHE B 1 9 ? 53.599 25.180 -14.771 1.00 13.37 9 PHE B O 1
ATOM 641 N N . ASN B 1 10 ? 55.664 25.023 -13.868 1.00 9.82 10 ASN B N 1
ATOM 642 C CA . ASN B 1 10 ? 55.406 23.857 -13.036 1.00 10.40 10 ASN B CA 1
ATOM 643 C C . ASN B 1 10 ? 55.217 24.333 -11.616 1.00 10.00 10 ASN B C 1
ATOM 644 O O . ASN B 1 10 ? 56.164 24.807 -10.973 1.00 11.03 10 ASN B O 1
ATOM 649 N N . ASN B 1 11 ? 53.986 24.256 -11.134 1.00 10.63 11 ASN B N 1
ATOM 650 C CA . ASN B 1 11 ? 53.635 24.781 -9.846 1.00 12.22 11 ASN B CA 1
ATOM 651 C C . ASN B 1 11 ? 54.072 23.881 -8.719 1.00 13.49 11 ASN B C 1
ATOM 652 O O . ASN B 1 11 ? 53.891 24.308 -7.596 1.00 19.89 11 ASN B O 1
ATOM 657 N N . GLU B 1 12 ? 54.591 22.688 -8.965 1.00 10.64 12 GLU B N 1
ATOM 658 C CA . GLU B 1 12 ? 55.231 21.896 -7.920 1.00 10.78 12 GLU B CA 1
ATOM 659 C C . GLU B 1 12 ? 56.681 22.283 -7.740 1.00 11.90 12 GLU B C 1
ATOM 660 O O . GLU B 1 12 ? 57.152 22.438 -6.610 1.00 15.76 12 GLU B O 1
ATOM 666 N N . LYS B 1 13 ? 57.384 22.493 -8.845 1.00 11.72 13 LYS B N 1
ATOM 667 C CA . LYS B 1 13 ? 58.796 22.904 -8.838 1.00 13.29 13 LYS B CA 1
ATOM 668 C C . LYS B 1 13 ? 58.956 24.379 -8.530 1.00 13.09 13 LYS B C 1
ATOM 669 O O . LYS B 1 13 ? 60.005 24.811 -8.044 1.00 17.22 13 LYS B O 1
ATOM 675 N N . GLY B 1 14 ? 57.949 25.195 -8.873 1.00 10.93 14 GLY B N 1
ATOM 676 C CA . GLY B 1 14 ? 57.978 26.591 -8.673 1.00 11.97 14 GLY B CA 1
ATOM 677 C C . GLY B 1 14 ? 58.728 27.423 -9.717 1.00 10.26 14 GLY B C 1
ATOM 678 O O . GLY B 1 14 ? 59.211 28.497 -9.372 1.00 10.75 14 GLY B O 1
ATOM 679 N N . TYR B 1 15 ? 58.802 26.959 -10.962 1.00 9.51 15 TYR B N 1
ATOM 680 C CA . TYR B 1 15 ? 59.477 27.728 -11.994 1.00 9.23 15 TYR B CA 1
ATOM 681 C C . TYR B 1 15 ? 58.934 27.317 -13.335 1.00 9.38 15 TYR B C 1
ATOM 682 O O . TYR B 1 15 ? 58.241 26.310 -13.496 1.00 10.20 15 TYR B O 1
ATOM 691 N N . GLY B 1 16 ? 59.319 28.142 -14.343 1.00 9.69 16 GLY B N 1
ATOM 692 C CA . GLY B 1 16 ? 58.971 27.908 -15.721 1.00 10.03 16 GLY B CA 1
ATOM 693 C C . GLY B 1 16 ? 59.716 28.912 -16.581 1.00 9.74 16 GLY B C 1
ATOM 694 O O . GLY B 1 16 ? 60.751 29.451 -16.157 1.00 9.07 16 GLY B O 1
ATOM 695 N N . PHE B 1 17 ? 59.197 29.121 -17.777 1.00 9.34 17 PHE B N 1
ATOM 696 C CA . PHE B 1 17 ? 59.762 30.081 -18.718 1.00 10.25 17 PHE B CA 1
ATOM 697 C C . PHE B 1 17 ? 58.699 30.942 -19.326 1.00 10.28 17 PHE B C 1
ATOM 698 O O . PHE B 1 17 ? 57.578 30.468 -19.610 1.00 10.93 17 PHE B O 1
ATOM 706 N N . ILE B 1 18 ? 59.072 32.181 -19.615 1.00 10.70 18 ILE B N 1
ATOM 707 C CA . ILE B 1 18 ? 58.251 33.145 -20.313 1.00 12.21 18 ILE B CA 1
ATOM 708 C C . ILE B 1 18 ? 58.773 33.297 -21.731 1.00 13.92 18 ILE B C 1
ATOM 709 O O . ILE B 1 18 ? 59.961 33.508 -21.951 1.00 14.62 18 ILE B O 1
ATOM 714 N N . GLU B 1 19 ? 57.862 33.191 -22.711 1.00 14.82 19 GLU B N 1
ATOM 715 C CA . GLU B 1 19 ? 58.272 33.415 -24.075 1.00 15.97 19 GLU B CA 1
ATOM 716 C C . GLU B 1 19 ? 58.162 34.922 -24.405 1.00 18.29 19 GLU B C 1
ATOM 717 O O . GLU B 1 19 ? 57.213 35.575 -24.024 1.00 20.78 19 GLU B O 1
ATOM 727 N N . VAL B 1 20 ? 59.168 35.380 -25.132 1.00 19.59 20 VAL B N 1
ATOM 728 C CA . VAL B 1 20 ? 59.147 36.795 -25.506 1.00 23.06 20 VAL B CA 1
ATOM 729 C C . VAL B 1 20 ? 59.430 36.894 -26.993 1.00 26.47 20 VAL B C 1
ATOM 730 O O . VAL B 1 20 ? 60.201 36.151 -27.599 1.00 30.54 20 VAL B O 1
ATOM 734 N N . GLU B 1 21 ? 58.793 37.866 -27.594 1.00 29.34 21 GLU B N 1
ATOM 735 C CA . GLU B 1 21 ? 58.933 37.998 -29.046 1.00 31.48 21 GLU B CA 1
ATOM 736 C C . GLU B 1 21 ? 60.316 38.482 -29.402 1.00 34.09 21 GLU B C 1
ATOM 737 O O . GLU B 1 21 ? 60.819 39.463 -28.853 1.00 39.25 21 GLU B O 1
ATOM 747 N N . GLY B 1 22 ? 60.995 37.788 -30.308 1.00 37.98 22 GLY B N 1
ATOM 748 C CA . GLY B 1 22 ? 62.321 38.246 -30.720 1.00 37.41 22 GLY B CA 1
ATOM 749 C C . GLY B 1 22 ? 63.448 38.021 -29.755 1.00 37.03 22 GLY B C 1
ATOM 750 O O . GLY B 1 22 ? 64.547 38.579 -29.805 1.00 47.12 22 GLY B O 1
ATOM 751 N N . GLY B 1 23 ? 63.210 37.142 -28.792 1.00 29.91 23 GLY B N 1
ATOM 752 C CA . GLY B 1 23 ? 64.300 36.883 -27.858 1.00 29.57 23 GLY B CA 1
ATOM 753 C C . GLY B 1 23 ? 64.096 35.493 -27.261 1.00 22.83 23 GLY B C 1
ATOM 754 O O . GLY B 1 23 ? 63.111 34.817 -27.507 1.00 23.63 23 GLY B O 1
ATOM 755 N N . SER B 1 24 ? 65.108 35.122 -26.495 1.00 19.45 24 SER B N 1
ATOM 756 C CA . SER B 1 24 ? 65.130 33.849 -25.824 1.00 15.82 24 SER B CA 1
ATOM 757 C C . SER B 1 24 ? 64.077 33.811 -24.729 1.00 14.48 24 SER B C 1
ATOM 758 O O . SER B 1 24 ? 63.779 34.826 -24.100 1.00 16.87 24 SER B O 1
ATOM 761 N N . ASP B 1 25 ? 63.588 32.597 -24.442 1.00 13.85 25 ASP B N 1
ATOM 762 C CA . ASP B 1 25 ? 62.725 32.399 -23.300 1.00 12.31 25 ASP B CA 1
ATOM 763 C C . ASP B 1 25 ? 63.445 32.900 -22.043 1.00 12.37 25 ASP B C 1
ATOM 764 O O . ASP B 1 25 ? 64.661 32.750 -21.921 1.00 11.93 25 ASP B O 1
ATOM 769 N N . VAL B 1 26 ? 62.654 33.404 -21.120 1.00 12.16 26 VAL B N 1
ATOM 770 C CA . VAL B 1 26 ? 63.191 33.952 -19.882 1.00 11.92 26 VAL B CA 1
ATOM 771 C C . VAL B 1 26 ? 62.748 33.098 -18.690 1.00 10.00 26 VAL B C 1
ATOM 772 O O . VAL B 1 26 ? 61.548 32.890 -18.506 1.00 11.15 26 VAL B O 1
ATOM 776 N N . PHE B 1 27 ? 63.692 32.617 -17.910 1.00 9.76 27 PHE B N 1
ATOM 777 C CA . PHE B 1 27 ? 63.388 31.833 -16.709 1.00 9.53 27 PHE B CA 1
ATOM 778 C C . PHE B 1 27 ? 62.562 32.669 -15.746 1.00 9.27 27 PHE B C 1
ATOM 779 O O . PHE B 1 27 ? 62.882 33.845 -15.501 1.00 10.34 27 PHE B O 1
ATOM 787 N N . VAL B 1 28 ? 61.553 32.049 -15.141 1.00 9.16 28 VAL B N 1
ATOM 788 C CA . VAL B 1 28 ? 60.754 32.716 -14.106 1.00 8.92 28 VAL B CA 1
ATOM 789 C C . VAL B 1 28 ? 60.592 31.792 -12.913 1.00 9.41 28 VAL B C 1
ATOM 790 O O . VAL B 1 28 ? 60.162 30.629 -13.024 1.00 9.84 28 VAL B O 1
ATOM 794 N N . HIS B 1 29 ? 60.932 32.340 -11.752 1.00 9.59 29 HIS B N 1
ATOM 795 C CA . HIS B 1 29 ? 60.789 31.641 -10.481 1.00 8.84 29 HIS B CA 1
ATOM 796 C C . HIS B 1 29 ? 59.546 32.152 -9.748 1.00 9.37 29 HIS B C 1
ATOM 797 O O . HIS B 1 29 ? 59.177 33.317 -9.866 1.00 9.97 29 HIS B O 1
ATOM 804 N N . PHE B 1 30 ? 58.932 31.301 -8.935 1.00 9.03 30 PHE B N 1
ATOM 805 C CA . PHE B 1 30 ? 57.714 31.714 -8.234 1.00 10.44 30 PHE B CA 1
ATOM 806 C C . PHE B 1 30 ? 57.887 32.955 -7.396 1.00 10.10 30 PHE B C 1
ATOM 807 O O . PHE B 1 30 ? 56.932 33.698 -7.184 1.00 11.22 30 PHE B O 1
ATOM 815 N N . THR B 1 31 ? 59.094 33.151 -6.846 1.00 10.05 31 THR B N 1
ATOM 816 C CA . THR B 1 31 ? 59.363 34.293 -5.972 1.00 10.28 31 THR B CA 1
ATOM 817 C C . THR B 1 31 ? 59.240 35.610 -6.707 1.00 10.58 31 THR B C 1
ATOM 818 O O . THR B 1 31 ? 59.120 36.646 -6.059 1.00 12.09 31 THR B O 1
ATOM 822 N N .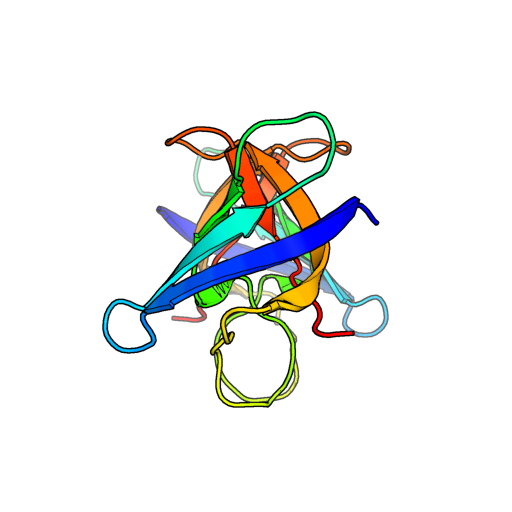 ALA B 1 32 ? 59.264 35.635 -8.014 1.00 9.71 32 ALA B N 1
ATOM 823 C CA . ALA B 1 32 ? 59.112 36.851 -8.796 1.00 9.79 32 ALA B CA 1
ATOM 824 C C . ALA B 1 32 ? 57.658 37.271 -9.023 1.00 10.60 32 ALA B C 1
ATOM 825 O O . ALA B 1 32 ? 57.403 38.381 -9.488 1.00 11.13 32 ALA B O 1
ATOM 827 N N . ILE B 1 33 ? 56.731 36.346 -8.790 1.00 10.58 33 ILE B N 1
ATOM 828 C CA . ILE B 1 33 ? 55.331 36.576 -9.131 1.00 11.27 33 ILE B CA 1
ATOM 829 C C . ILE B 1 33 ? 54.735 37.565 -8.158 1.00 11.96 33 ILE B C 1
ATOM 830 O O . ILE B 1 33 ? 54.849 37.425 -6.932 1.00 12.80 33 ILE B O 1
ATOM 835 N N . GLN B 1 34 ? 54.025 38.561 -8.680 1.00 13.17 34 GLN B N 1
ATOM 836 C CA . GLN B 1 34 ? 53.362 39.553 -7.899 1.00 14.62 34 GLN B CA 1
ATOM 837 C C . GLN B 1 34 ? 51.899 39.204 -7.600 1.00 17.78 34 GLN B C 1
ATOM 838 O O . GLN B 1 34 ? 51.239 38.519 -8.368 1.00 22.69 34 GLN B O 1
ATOM 844 N N . GLY B 1 35 ? 51.388 39.712 -6.493 1.00 22.36 35 GLY B N 1
ATOM 845 C CA . GLY B 1 35 ? 49.987 39.487 -6.115 1.00 24.05 35 GLY B CA 1
ATOM 846 C C . GLY B 1 35 ? 49.799 38.725 -4.842 1.00 25.90 35 GLY B C 1
ATOM 847 O O . GLY B 1 35 ? 50.549 37.815 -4.518 1.00 28.45 35 GLY B O 1
ATOM 848 N N . GLU B 1 36 ? 48.796 38.951 -4.043 1.00 30.74 36 GLU B N 1
ATOM 849 C CA . GLU B 1 36 ? 48.566 38.166 -2.828 1.00 34.96 36 GLU B CA 1
ATOM 850 C C . GLU B 1 36 ? 48.080 36.788 -3.165 1.00 35.00 36 GLU B C 1
ATOM 851 O O . GLU B 1 36 ? 47.990 35.847 -2.369 1.00 45.82 36 GLU B O 1
ATOM 865 N N . GLY B 1 37 ? 47.744 36.592 -4.439 1.00 35.68 37 GLY B N 1
ATOM 866 C CA . GLY B 1 37 ? 47.451 35.219 -4.804 1.00 37.44 37 GLY B CA 1
ATOM 867 C C . GLY B 1 37 ? 48.565 34.230 -4.560 1.00 36.62 37 GLY B C 1
ATOM 868 O O . GLY B 1 37 ? 49.734 34.561 -4.328 1.00 39.73 37 GLY B O 1
ATOM 869 N N . PHE B 1 38 ? 48.161 32.990 -4.627 1.00 29.93 38 PHE B N 1
ATOM 870 C CA . PHE B 1 38 ? 49.014 31.829 -4.778 1.00 20.22 38 PHE B CA 1
ATOM 871 C C . PHE B 1 38 ? 50.004 32.272 -5.876 1.00 21.12 38 PHE B C 1
ATOM 872 O O . PHE B 1 38 ? 49.591 32.934 -6.838 1.00 28.27 38 PHE B O 1
ATOM 880 N N . LYS B 1 39 ? 51.261 31.943 -5.698 1.00 16.16 39 LYS B N 1
ATOM 881 C CA . LYS B 1 39 ? 52.376 32.347 -6.587 1.00 17.53 39 LYS B CA 1
ATOM 882 C C . LYS B 1 39 ? 52.608 31.254 -7.633 1.00 18.99 39 LYS B C 1
ATOM 883 O O . LYS B 1 39 ? 53.542 30.451 -7.581 1.00 19.20 39 LYS B O 1
ATOM 892 N N . THR B 1 40 ? 51.697 31.286 -8.587 1.00 15.96 40 THR B N 1
ATOM 893 C CA . THR B 1 40 ? 51.713 30.322 -9.694 1.00 14.91 40 THR B CA 1
ATOM 894 C C . THR B 1 40 ? 51.381 31.048 -10.981 1.00 13.93 40 THR B C 1
ATOM 895 O O . THR B 1 40 ? 50.862 32.150 -10.985 1.00 17.16 40 THR B O 1
ATOM 899 N N . LEU B 1 41 ? 51.736 30.403 -12.090 1.00 13.99 41 LEU B N 1
ATOM 900 C CA . LEU B 1 41 ? 51.451 30.865 -13.427 1.00 12.87 41 LEU B CA 1
ATOM 901 C C . LEU B 1 41 ? 50.969 29.670 -14.245 1.00 13.86 41 LEU B C 1
ATOM 902 O O . LEU B 1 41 ? 51.277 28.512 -13.910 1.00 14.60 41 LEU B O 1
ATOM 907 N N . GLU B 1 42 ? 50.248 29.935 -15.318 1.00 16.87 42 GLU B N 1
ATOM 908 C CA . GLU B 1 42 ? 49.751 28.858 -16.181 1.00 18.85 42 GLU B CA 1
ATOM 909 C C . GLU B 1 42 ? 50.196 29.110 -17.604 1.00 15.07 42 GLU B C 1
ATOM 910 O O . GLU B 1 42 ? 50.352 30.251 -18.020 1.00 15.78 42 GLU B O 1
ATOM 920 N N . GLU B 1 43 ? 50.357 28.022 -18.340 1.00 16.75 43 GLU B N 1
ATOM 921 C CA . GLU B 1 43 ? 50.705 28.130 -19.764 1.00 16.32 43 GLU B CA 1
ATOM 922 C C . GLU B 1 43 ? 49.754 29.086 -20.484 1.00 15.65 43 GLU B C 1
ATOM 923 O O . GLU B 1 43 ? 48.521 29.039 -20.359 1.00 18.09 43 GLU B O 1
ATOM 929 N N . GLY B 1 44 ? 50.300 29.991 -21.285 1.00 15.16 44 GLY B N 1
ATOM 930 C CA . GLY B 1 44 ? 49.493 30.943 -22.004 1.00 17.66 44 GLY B CA 1
ATOM 931 C C . GLY B 1 44 ? 49.221 32.269 -21.333 1.00 16.55 44 GLY B C 1
ATOM 932 O O . GLY B 1 44 ? 48.784 33.209 -21.985 1.00 18.29 44 GLY B O 1
ATOM 933 N N . GLN B 1 45 ? 49.521 32.326 -20.033 1.00 15.62 45 GLN B N 1
ATOM 934 C CA . GLN B 1 45 ? 49.239 33.541 -19.273 1.00 15.38 45 GLN B CA 1
ATOM 935 C C . GLN B 1 45 ? 50.051 34.710 -19.799 1.00 15.80 45 GLN B C 1
ATOM 936 O O . GLN B 1 45 ? 51.277 34.640 -19.878 1.00 14.84 45 GLN B O 1
ATOM 942 N N . GLU B 1 46 ? 49.388 35.790 -20.154 1.00 16.79 46 GLU B N 1
ATOM 943 C CA . GLU B 1 46 ? 50.031 37.031 -20.544 1.00 16.50 46 GLU B CA 1
ATOM 944 C C . GLU B 1 46 ? 50.564 37.737 -19.303 1.00 16.67 46 GLU B C 1
ATOM 945 O O . GLU B 1 46 ? 49.845 37.872 -18.294 1.00 16.49 46 GLU B O 1
ATOM 951 N N . V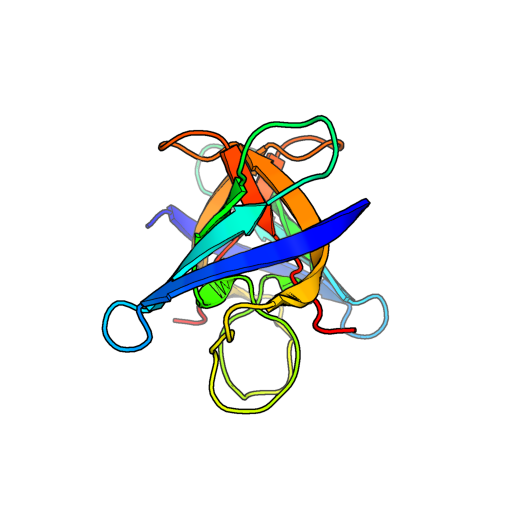AL B 1 47 ? 51.817 38.174 -19.364 1.00 14.85 47 VAL B N 1
ATOM 952 C CA . VAL B 1 47 ? 52.427 38.846 -18.235 1.00 15.76 47 VAL B CA 1
ATOM 953 C C . VAL B 1 47 ? 53.182 40.096 -18.675 1.00 16.99 47 VAL B C 1
ATOM 954 O O . VAL B 1 47 ? 53.614 40.219 -19.831 1.00 16.62 47 VAL B O 1
ATOM 958 N N . SER B 1 48 ? 53.334 41.016 -17.715 1.00 15.80 48 SER B N 1
ATOM 959 C CA . SER B 1 48 ? 54.335 42.053 -17.792 1.00 16.22 48 SER B CA 1
ATOM 960 C C . SER B 1 48 ? 55.442 41.704 -16.792 1.00 15.07 48 SER B C 1
ATOM 961 O O . SER B 1 48 ? 55.186 41.083 -15.758 1.00 15.36 48 SER B O 1
ATOM 964 N N . PHE B 1 49 ? 56.689 42.080 -17.093 1.00 14.63 49 PHE B N 1
ATOM 965 C CA . PHE B 1 49 ? 57.779 41.736 -16.215 1.00 13.43 49 PHE B CA 1
ATOM 966 C C . PHE B 1 49 ? 59.009 42.553 -16.596 1.00 14.18 49 PHE B C 1
ATOM 967 O O . PHE B 1 49 ? 59.023 43.268 -17.597 1.00 16.03 49 PHE B O 1
ATOM 975 N N . GLU B 1 50 ? 60.039 42.399 -15.783 1.00 14.07 50 GLU B N 1
ATOM 976 C CA . GLU B 1 50 ? 61.327 42.995 -15.993 1.00 14.29 50 GLU B CA 1
ATOM 977 C C . GLU B 1 50 ? 62.373 41.890 -16.136 1.00 13.60 50 GLU B C 1
ATOM 978 O O . GLU B 1 50 ? 62.329 40.921 -15.409 1.00 14.19 50 GLU B O 1
ATOM 988 N N . ILE B 1 51 ? 63.295 42.052 -17.078 1.00 13.89 51 ILE B N 1
ATOM 989 C CA . ILE B 1 51 ? 64.386 41.101 -17.191 1.00 13.25 51 ILE B CA 1
ATOM 990 C C . ILE B 1 51 ? 65.534 41.625 -16.366 1.00 14.16 51 ILE B C 1
ATOM 991 O O . ILE B 1 51 ? 65.932 42.819 -16.525 1.00 16.54 51 ILE B O 1
ATOM 996 N N . VAL B 1 52 ? 66.096 40.829 -15.493 1.00 11.86 52 VAL B N 1
ATOM 997 C CA . VAL B 1 52 ? 67.246 41.204 -14.685 1.00 10.66 52 VAL B CA 1
ATOM 998 C C . VAL B 1 52 ? 68.304 40.127 -14.878 1.00 11.28 52 VAL B C 1
ATOM 999 O O . VAL B 1 52 ? 67.988 38.999 -15.284 1.00 12.93 52 VAL B O 1
ATOM 1003 N N . GLN B 1 53 ? 69.540 40.494 -14.604 1.00 11.00 53 GLN B N 1
ATOM 1004 C CA . GLN B 1 53 ? 70.614 39.512 -14.689 1.00 12.16 53 GLN B CA 1
ATOM 1005 C C . GLN B 1 53 ? 70.979 39.031 -13.296 1.00 11.54 53 GLN B C 1
ATOM 1006 O O . GLN B 1 53 ? 71.342 39.875 -12.445 1.00 12.88 53 GLN B O 1
ATOM 1012 N N . GLY B 1 54 ? 70.878 37.756 -13.061 1.00 13.09 54 GLY B N 1
ATOM 1013 C CA . GLY B 1 54 ? 71.270 37.173 -11.784 1.00 14.56 54 GLY B CA 1
ATOM 1014 C C . GLY B 1 54 ? 72.473 36.295 -11.994 1.00 16.57 54 GLY B C 1
ATOM 1015 O O . GLY B 1 54 ? 73.056 36.222 -13.108 1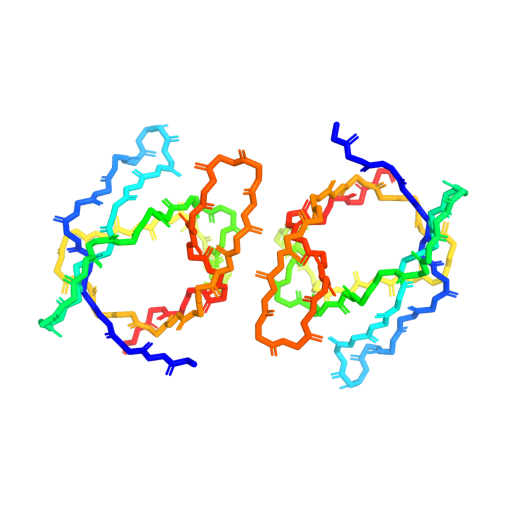.00 18.50 54 GLY B O 1
ATOM 1016 N N . ASN B 1 55 ? 72.884 35.572 -10.980 1.00 18.03 55 ASN B N 1
ATOM 1017 C CA . ASN B 1 55 ? 74.112 34.755 -11.122 1.00 18.76 55 ASN B CA 1
ATOM 1018 C C . ASN B 1 55 ? 73.981 33.582 -12.057 1.00 21.99 55 ASN B C 1
ATOM 1019 O O . ASN B 1 55 ? 75.000 32.926 -12.361 1.00 28.41 55 ASN B O 1
ATOM 1024 N N . ARG B 1 56 ? 72.790 33.299 -12.529 1.00 20.18 56 ARG B N 1
ATOM 1025 C CA . ARG B 1 56 ? 72.588 32.269 -13.519 1.00 19.19 56 ARG B CA 1
ATOM 1026 C C . ARG B 1 56 ? 72.168 32.816 -14.889 1.00 17.87 56 ARG B C 1
ATOM 1027 O O . ARG B 1 56 ? 71.829 32.010 -15.724 1.00 22.58 56 ARG B O 1
ATOM 1035 N N . GLY B 1 57 ? 72.287 34.110 -15.075 1.00 20.43 57 GLY B N 1
ATOM 1036 C CA . GLY B 1 57 ? 71.931 34.780 -16.325 1.00 19.52 57 GLY B CA 1
ATOM 1037 C C . GLY B 1 57 ? 70.596 35.453 -16.185 1.00 16.62 57 GLY B C 1
ATOM 1038 O O . GLY B 1 57 ? 70.135 35.806 -15.100 1.00 14.87 57 GLY B O 1
ATOM 1039 N N . PRO B 1 58 ? 69.974 35.763 -17.307 1.00 15.57 58 PRO B N 1
ATOM 1040 C CA . PRO B 1 58 ? 68.726 36.502 -17.315 1.00 13.50 58 PRO B CA 1
ATOM 1041 C C . PRO B 1 58 ? 67.630 35.740 -16.603 1.00 12.76 58 PRO B C 1
ATOM 1042 O O . PRO B 1 58 ? 67.495 34.500 -16.669 1.00 14.38 58 PRO B O 1
ATOM 1046 N N . GLN B 1 59 ? 66.761 36.477 -15.926 1.00 12.45 59 GLN B N 1
ATOM 1047 C CA . GLN B 1 59 ? 65.588 35.906 -15.272 1.00 11.95 59 GLN B CA 1
ATOM 1048 C C . GLN B 1 59 ? 64.534 36.972 -15.107 1.00 11.27 59 GLN B C 1
ATOM 1049 O O . GLN B 1 59 ? 64.847 38.180 -15.226 1.00 11.95 59 GLN B O 1
ATOM 1055 N N . ALA B 1 60 ? 63.327 36.594 -14.817 1.00 11.66 60 ALA B N 1
ATOM 1056 C CA . ALA B 1 60 ? 62.234 37.526 -14.667 1.00 10.93 60 ALA B CA 1
ATOM 1057 C C . ALA B 1 60 ? 62.174 38.100 -13.269 1.00 10.72 60 ALA B C 1
ATOM 1058 O O . ALA B 1 60 ? 62.472 37.427 -12.264 1.00 11.78 60 ALA B O 1
ATOM 1060 N N . ALA B 1 61 ? 61.785 39.342 -13.209 1.00 10.78 61 ALA B N 1
ATOM 1061 C CA . ALA B 1 61 ? 61.449 40.050 -11.994 1.00 10.82 61 ALA B CA 1
ATOM 1062 C C . ALA B 1 61 ? 60.094 40.705 -12.190 1.00 10.41 61 ALA B C 1
ATOM 1063 O O . ALA B 1 61 ? 59.674 41.048 -13.280 1.00 12.24 61 ALA B O 1
ATOM 1065 N N . ASN B 1 62 ? 59.424 40.970 -11.081 1.00 11.10 62 ASN B N 1
ATOM 1066 C CA . ASN B 1 62 ? 58.249 41.784 -11.118 1.00 12.91 62 ASN B CA 1
ATOM 1067 C C . ASN B 1 62 ? 57.168 41.293 -12.073 1.00 11.76 62 ASN B C 1
ATOM 1068 O O . ASN B 1 62 ? 56.653 42.029 -12.898 1.00 12.99 62 ASN B O 1
ATOM 1073 N N . VAL B 1 63 ? 56.826 40.019 -12.002 1.00 11.61 63 VAL B N 1
ATOM 1074 C CA . VAL B 1 63 ? 55.918 39.354 -12.933 1.00 11.21 63 VAL B CA 1
ATOM 1075 C C . VAL B 1 63 ? 54.473 39.572 -12.503 1.00 10.50 63 VAL B C 1
ATOM 1076 O O . VAL B 1 63 ? 54.025 39.128 -11.473 1.00 13.01 63 VAL B O 1
ATOM 1080 N N . VAL B 1 64 ? 53.754 40.302 -13.359 1.00 13.26 64 VAL B N 1
ATOM 1081 C CA . VAL B 1 64 ? 52.378 40.690 -13.148 1.00 14.57 64 VAL B CA 1
ATOM 1082 C C . VAL B 1 64 ? 51.492 40.004 -14.187 1.00 14.56 64 VAL B C 1
ATOM 1083 O O . VAL B 1 64 ? 51.739 40.086 -15.396 1.00 16.25 64 VAL B O 1
ATOM 1087 N N . LYS B 1 65 ? 50.470 39.315 -13.733 1.00 15.74 65 LYS B N 1
ATOM 1088 C CA . LYS B 1 65 ? 49.489 38.667 -14.566 1.00 15.65 65 LYS B CA 1
ATOM 1089 C C . LYS B 1 65 ? 48.547 39.728 -15.153 1.00 17.96 65 LYS B C 1
ATOM 1090 O O . LYS B 1 65 ? 47.930 40.468 -14.409 1.00 22.05 65 LYS B O 1
ATOM 1096 N N . LEU B 1 66 ? 48.444 39.776 -16.484 1.00 18.00 66 LEU B N 1
ATOM 1097 C CA . LEU B 1 66 ? 47.597 40.694 -17.194 1.00 20.47 66 LEU B CA 1
ATOM 1098 C C . LEU B 1 66 ? 46.271 40.080 -17.599 1.00 25.17 66 LEU B C 1
ATOM 1099 O O . LEU B 1 66 ? 46.141 38.878 -17.422 1.00 29.87 66 LEU B O 1
#

Radius of gyration: 14.7 Å; Cα contacts (8 Å, |Δi|>4): 323; chains: 2; bounding box: 34×34×42 Å

Sequence (132 aa):
MQRGKVKWFNNEKGYGFIEVEGGSDVFVHFTAIQGEGFKTLEEGQEVSFEIVQGNRGPQAANVVKLMQRGKVKWFNNEKGYGFIEVEGGSDVFVHFTAIQGEGFKTLEEGQEVSFEIVQGNRGPQAANVVKL